Protein AF-A0A4Q3V5Z2-F1 (afdb_monomer_lite)

pLDDT: mean 83.84, std 14.68, range [46.62, 98.25]

Sequence (116 aa):
MDFTNFIPDPYEHRLIHHRIDGAERQGRRLDEELLRLEARIRALETANTALWSLLKTKLDVTDEELTEAIRHQSEPDEEPAERCPACDRLVLVKSNPNCSWCGLPLNRGPFGEPKD

Structure (mmCIF, N/CA/C/O backbone):
data_AF-A0A4Q3V5Z2-F1
#
_entry.id   AF-A0A4Q3V5Z2-F1
#
loop_
_atom_site.group_PDB
_atom_site.id
_atom_site.type_symbol
_atom_site.label_atom_id
_atom_site.label_alt_id
_atom_site.label_comp_id
_atom_site.label_asym_id
_atom_site.label_entity_id
_atom_site.label_seq_id
_atom_site.pdbx_PDB_ins_code
_atom_site.Cartn_x
_atom_site.Cartn_y
_atom_site.Cartn_z
_atom_site.occupancy
_atom_site.B_iso_or_equiv
_atom_site.auth_seq_id
_atom_site.auth_comp_id
_atom_site.auth_asym_id
_atom_site.auth_atom_id
_atom_site.pdbx_PDB_model_num
ATOM 1 N N . MET A 1 1 ? 53.349 1.142 -38.573 1.00 47.94 1 MET A N 1
ATOM 2 C CA . MET A 1 1 ? 52.340 0.763 -37.564 1.00 47.94 1 MET A CA 1
ATOM 3 C C . MET A 1 1 ? 51.352 1.909 -37.518 1.00 47.94 1 MET A C 1
ATOM 5 O O . MET A 1 1 ? 51.637 2.905 -36.867 1.00 47.94 1 MET A O 1
ATOM 9 N N . ASP A 1 2 ? 50.279 1.817 -38.304 1.00 46.62 2 ASP A N 1
ATOM 10 C CA . ASP A 1 2 ? 49.258 2.864 -38.382 1.00 46.62 2 ASP A CA 1
ATOM 11 C C . ASP A 1 2 ? 48.194 2.622 -37.312 1.00 46.62 2 ASP A C 1
ATOM 13 O O . ASP A 1 2 ? 47.482 1.622 -37.338 1.00 46.62 2 ASP A O 1
ATOM 17 N N . PHE A 1 3 ? 48.125 3.547 -36.356 1.00 55.38 3 PHE A N 1
ATOM 18 C CA . PHE A 1 3 ? 47.094 3.633 -35.316 1.00 55.38 3 PHE A CA 1
ATOM 19 C C . PHE A 1 3 ? 46.046 4.708 -35.641 1.00 55.38 3 PHE A C 1
ATOM 21 O O . PHE A 1 3 ? 45.310 5.160 -34.765 1.00 55.38 3 PHE A O 1
ATOM 28 N N . THR A 1 4 ? 45.984 5.168 -36.888 1.00 64.50 4 THR A N 1
ATOM 29 C CA . THR A 1 4 ? 45.082 6.242 -37.288 1.00 64.50 4 THR A CA 1
ATOM 30 C C . THR A 1 4 ? 43.823 5.668 -37.923 1.00 64.50 4 THR A C 1
ATOM 32 O O . THR A 1 4 ? 43.869 4.920 -38.896 1.00 64.50 4 THR A O 1
ATOM 35 N N . ASN A 1 5 ? 42.690 6.110 -37.376 1.00 55.84 5 ASN A N 1
ATOM 36 C CA . ASN A 1 5 ? 41.344 6.048 -37.949 1.00 55.84 5 ASN A CA 1
ATOM 37 C C . ASN A 1 5 ? 40.459 4.876 -37.511 1.00 55.84 5 ASN A C 1
ATOM 39 O O . ASN A 1 5 ? 39.744 4.293 -38.321 1.00 55.84 5 ASN A O 1
ATOM 43 N N . PHE A 1 6 ? 40.372 4.633 -36.201 1.00 58.41 6 PHE A N 1
ATOM 44 C CA . PHE A 1 6 ? 39.077 4.254 -35.633 1.00 58.41 6 PHE A CA 1
ATOM 45 C C . PHE A 1 6 ? 38.269 5.543 -35.430 1.00 58.41 6 PHE A C 1
ATOM 47 O O . PHE A 1 6 ? 38.263 6.124 -34.348 1.00 58.41 6 PHE A O 1
ATOM 54 N N . ILE A 1 7 ? 37.685 6.068 -36.509 1.00 61.97 7 ILE A N 1
ATOM 55 C CA . ILE A 1 7 ? 36.666 7.116 -36.401 1.00 61.97 7 ILE A CA 1
ATOM 56 C C . ILE A 1 7 ? 35.380 6.359 -36.053 1.00 61.97 7 ILE A C 1
ATOM 58 O O . ILE A 1 7 ? 34.879 5.654 -36.930 1.00 61.97 7 ILE A O 1
ATOM 62 N N . PRO A 1 8 ? 34.885 6.409 -34.799 1.00 60.50 8 PRO A N 1
ATOM 63 C CA . PRO A 1 8 ? 33.646 5.730 -34.453 1.00 60.50 8 PRO A CA 1
ATOM 64 C C . PRO A 1 8 ? 32.532 6.262 -35.351 1.00 60.50 8 PRO A C 1
ATOM 66 O O . PRO A 1 8 ? 32.422 7.474 -35.569 1.00 60.50 8 PRO A O 1
ATOM 69 N N . ASP A 1 9 ? 31.744 5.344 -35.900 1.00 70.19 9 ASP A N 1
ATOM 70 C CA . ASP A 1 9 ? 30.678 5.676 -36.829 1.00 70.19 9 ASP A CA 1
ATOM 71 C C . ASP A 1 9 ? 29.714 6.686 -36.156 1.00 70.19 9 ASP A C 1
ATOM 73 O O . ASP A 1 9 ? 29.151 6.399 -35.091 1.00 70.19 9 ASP A O 1
ATOM 77 N N . PRO A 1 10 ? 29.494 7.886 -36.734 1.00 69.69 10 PRO A N 1
ATOM 78 C CA . PRO A 1 10 ? 28.579 8.888 -36.184 1.00 69.69 10 PRO A CA 1
ATOM 79 C C . PRO A 1 10 ? 27.125 8.400 -36.035 1.00 69.69 10 PRO A C 1
ATOM 81 O O . PRO A 1 10 ? 26.318 9.085 -35.390 1.00 69.69 10 PRO A O 1
ATOM 84 N N . TYR A 1 11 ? 26.760 7.256 -36.621 1.00 70.81 11 TYR A N 1
ATOM 85 C CA . TYR A 1 11 ? 25.478 6.589 -36.388 1.00 70.81 11 TYR A CA 1
ATOM 86 C C . TYR A 1 11 ? 25.435 5.830 -35.054 1.00 70.81 11 TYR A C 1
ATOM 88 O O . TYR A 1 11 ? 24.429 5.918 -34.344 1.00 70.81 11 TYR A O 1
ATOM 96 N N . GLU A 1 12 ? 26.520 5.165 -34.652 1.00 74.19 12 GLU A N 1
ATOM 97 C CA . GLU A 1 12 ? 26.588 4.426 -33.383 1.00 74.19 12 GLU A CA 1
ATOM 98 C C . GLU A 1 12 ? 26.507 5.371 -32.182 1.00 74.19 12 GLU A C 1
ATOM 100 O O . GLU A 1 12 ? 25.756 5.125 -31.236 1.00 74.19 12 GLU A O 1
ATOM 105 N N . HIS A 1 13 ? 27.195 6.514 -32.251 1.00 74.81 13 HIS A N 1
ATOM 106 C CA . HIS A 1 13 ? 27.149 7.523 -31.194 1.00 74.81 13 HIS A CA 1
ATOM 107 C C . HIS A 1 13 ? 25.729 8.086 -31.004 1.00 74.81 13 HIS A C 1
ATOM 109 O O . HIS A 1 13 ? 25.244 8.192 -29.878 1.00 74.81 13 HIS A O 1
ATOM 115 N N . ARG A 1 14 ? 25.011 8.379 -32.099 1.00 79.88 14 ARG A N 1
ATOM 116 C CA . ARG A 1 14 ? 23.612 8.845 -32.041 1.00 79.88 14 ARG A CA 1
ATOM 117 C C . ARG A 1 14 ? 22.667 7.798 -31.459 1.00 79.88 14 ARG A C 1
ATOM 119 O O . ARG A 1 14 ? 21.771 8.153 -30.695 1.00 79.88 14 ARG A O 1
ATOM 126 N N . LEU A 1 15 ? 22.870 6.524 -31.792 1.00 85.00 15 LEU A N 1
ATOM 127 C CA . LEU A 1 15 ? 22.065 5.436 -31.243 1.00 85.00 15 LEU A CA 1
ATOM 128 C C . LEU A 1 15 ? 22.267 5.295 -29.729 1.00 85.00 15 LEU A C 1
ATOM 130 O O . LEU A 1 15 ? 21.297 5.091 -29.001 1.00 85.00 15 LEU A O 1
ATOM 134 N N . ILE A 1 16 ? 23.506 5.436 -29.250 1.00 86.81 16 ILE A N 1
ATOM 135 C CA . ILE A 1 16 ? 23.823 5.393 -27.818 1.00 86.81 16 ILE A CA 1
ATOM 136 C C . ILE A 1 16 ? 23.141 6.550 -27.081 1.00 86.81 16 ILE A C 1
ATOM 138 O O . ILE A 1 16 ? 22.428 6.291 -26.114 1.00 86.81 16 ILE A O 1
ATOM 142 N N . HIS A 1 17 ? 23.263 7.789 -27.570 1.00 86.69 17 HIS A N 1
ATOM 143 C CA . HIS A 1 17 ? 22.586 8.948 -26.966 1.00 86.69 17 HIS A CA 1
ATOM 144 C C . HIS A 1 17 ? 21.070 8.776 -26.927 1.00 86.69 17 HIS A C 1
ATOM 146 O O . HIS A 1 17 ? 20.462 8.937 -25.877 1.00 86.69 17 HIS A O 1
ATOM 152 N N . HIS A 1 18 ? 20.456 8.317 -28.021 1.00 88.81 18 HIS A N 1
ATOM 153 C CA . HIS A 1 18 ? 19.015 8.060 -28.042 1.00 88.81 18 HIS A CA 1
ATOM 154 C C . HIS A 1 18 ? 18.585 6.998 -27.014 1.00 88.81 18 HIS A C 1
ATOM 156 O O . HIS A 1 18 ? 17.515 7.109 -26.407 1.00 88.81 18 HIS A O 1
ATOM 162 N N . ARG A 1 19 ? 19.400 5.954 -26.806 1.00 91.75 19 ARG A N 1
ATOM 163 C CA . ARG A 1 19 ? 19.142 4.929 -25.783 1.00 91.75 19 ARG A CA 1
ATOM 164 C C . ARG A 1 19 ? 19.295 5.485 -24.370 1.00 91.75 19 ARG A C 1
ATOM 166 O O . ARG A 1 19 ? 18.461 5.155 -23.531 1.00 91.75 19 ARG A O 1
ATOM 173 N N . ILE A 1 20 ? 20.304 6.322 -24.124 1.00 93.56 20 ILE A N 1
ATOM 174 C CA . ILE A 1 20 ? 20.506 7.004 -22.837 1.00 93.56 20 ILE A CA 1
ATOM 175 C C . ILE A 1 20 ? 19.313 7.919 -22.552 1.00 93.56 20 ILE A C 1
ATOM 177 O O . ILE A 1 20 ? 18.652 7.745 -21.534 1.00 93.56 20 ILE A O 1
ATOM 181 N N . ASP A 1 21 ? 18.935 8.779 -23.497 1.00 93.75 21 ASP A N 1
ATOM 182 C CA . ASP A 1 21 ? 17.783 9.674 -23.356 1.00 93.75 21 ASP A CA 1
ATOM 183 C C . ASP A 1 21 ? 16.474 8.900 -23.128 1.00 93.75 21 ASP A C 1
ATOM 185 O O . ASP A 1 21 ? 15.590 9.323 -22.377 1.00 93.75 21 ASP A O 1
ATOM 189 N N . GLY A 1 22 ? 16.319 7.757 -23.806 1.00 93.69 22 GLY A N 1
ATOM 190 C CA . GLY A 1 22 ? 15.194 6.845 -23.616 1.00 93.69 22 GLY A CA 1
ATOM 191 C C . GLY A 1 22 ? 15.151 6.270 -22.202 1.00 93.69 22 GLY A C 1
ATOM 192 O O . GLY A 1 22 ? 14.096 6.309 -21.566 1.00 93.69 22 GLY A O 1
ATOM 193 N N . ALA A 1 23 ? 16.295 5.799 -21.702 1.00 94.12 23 ALA A N 1
ATOM 194 C CA . ALA A 1 23 ? 16.436 5.274 -20.350 1.00 94.12 23 ALA A CA 1
ATOM 195 C C . ALA A 1 23 ? 16.188 6.356 -19.289 1.00 94.12 23 ALA A C 1
ATOM 197 O O . ALA A 1 23 ? 15.458 6.107 -18.337 1.00 94.12 23 ALA A O 1
ATOM 198 N N . GLU A 1 24 ? 16.694 7.576 -19.478 1.00 95.62 24 GLU A N 1
ATOM 199 C CA . GLU A 1 24 ? 16.451 8.694 -18.560 1.00 95.62 24 GLU A CA 1
ATOM 200 C C . GLU A 1 24 ? 14.975 9.094 -18.502 1.00 95.62 24 GLU A C 1
ATOM 202 O O . GLU A 1 24 ? 14.431 9.342 -17.426 1.00 95.62 24 GLU A O 1
ATOM 207 N N . ARG A 1 25 ? 14.291 9.150 -19.654 1.00 95.81 25 ARG A N 1
ATOM 208 C CA . ARG A 1 25 ? 12.842 9.411 -19.689 1.00 95.81 25 ARG A CA 1
ATOM 209 C C . ARG A 1 25 ? 12.058 8.309 -18.989 1.00 95.81 25 ARG A C 1
ATOM 211 O O . ARG A 1 25 ? 11.083 8.614 -18.309 1.00 95.81 25 ARG A O 1
ATOM 218 N N . GLN A 1 26 ? 12.456 7.053 -19.174 1.00 96.00 26 GLN A N 1
ATOM 219 C CA . GLN A 1 26 ? 11.829 5.934 -18.483 1.00 96.00 26 GLN A CA 1
ATOM 220 C C . GLN A 1 26 ? 12.080 6.005 -16.973 1.00 96.00 26 GLN A C 1
ATOM 222 O O . GLN A 1 26 ? 11.130 5.842 -16.216 1.00 96.00 26 GLN A O 1
ATOM 227 N N . GLY A 1 27 ? 13.308 6.321 -16.550 1.00 97.06 27 GLY A N 1
ATOM 228 C CA . GLY A 1 27 ? 13.665 6.522 -15.144 1.00 97.06 27 GLY A CA 1
ATOM 229 C C . GLY A 1 27 ? 12.794 7.589 -14.488 1.00 97.06 27 GLY A C 1
ATOM 230 O O . GLY A 1 27 ? 12.080 7.288 -13.541 1.00 97.06 27 GLY A O 1
ATOM 231 N N . ARG A 1 28 ? 12.718 8.785 -15.088 1.00 97.12 28 ARG A N 1
ATOM 232 C CA . ARG A 1 28 ? 11.863 9.874 -14.581 1.00 97.12 28 ARG A CA 1
ATOM 233 C C . ARG A 1 28 ? 10.392 9.471 -14.444 1.00 97.12 28 ARG A C 1
ATOM 235 O O . ARG A 1 28 ? 9.762 9.803 -13.449 1.00 97.12 28 ARG A O 1
ATOM 242 N N . ARG A 1 29 ? 9.843 8.732 -15.416 1.00 97.06 29 ARG A N 1
ATOM 243 C CA . ARG A 1 29 ? 8.451 8.248 -15.349 1.00 97.06 29 ARG A CA 1
ATOM 244 C C . ARG A 1 29 ? 8.230 7.266 -14.202 1.00 97.06 29 ARG A C 1
ATOM 246 O O . ARG A 1 29 ? 7.193 7.331 -13.552 1.00 97.06 29 ARG A O 1
ATOM 253 N N . LEU A 1 30 ? 9.178 6.356 -13.978 1.00 97.12 30 LEU A N 1
ATOM 254 C CA . LEU A 1 30 ? 9.104 5.406 -12.870 1.00 97.12 30 LEU A CA 1
ATOM 255 C C . LEU A 1 30 ? 9.212 6.129 -11.526 1.00 97.12 30 LEU A C 1
ATOM 257 O O . LEU A 1 30 ? 8.430 5.831 -10.632 1.00 97.12 30 LEU A O 1
ATOM 261 N N . ASP A 1 31 ? 10.101 7.115 -11.409 1.00 98.00 31 ASP A N 1
ATOM 262 C CA . ASP A 1 31 ? 10.238 7.925 -10.196 1.00 98.00 31 ASP A CA 1
ATOM 263 C C . ASP A 1 31 ? 8.947 8.703 -9.888 1.00 98.00 31 ASP A C 1
ATOM 265 O O . ASP A 1 31 ? 8.467 8.704 -8.754 1.00 98.00 31 ASP A O 1
ATOM 269 N N . GLU A 1 32 ? 8.326 9.316 -10.900 1.00 98.00 32 GLU A N 1
ATOM 270 C CA . GLU A 1 32 ? 7.031 9.996 -10.761 1.00 98.00 32 GLU A CA 1
ATOM 271 C C . GLU A 1 32 ? 5.913 9.032 -10.333 1.00 98.00 32 GLU A C 1
ATOM 273 O O . GLU A 1 32 ? 5.086 9.361 -9.475 1.00 98.00 32 GLU A O 1
ATOM 278 N N . GLU A 1 33 ? 5.876 7.830 -10.913 1.00 97.50 33 GLU A N 1
ATOM 279 C CA . GLU A 1 33 ? 4.892 6.814 -10.551 1.00 97.50 33 GLU A CA 1
ATOM 280 C C . GLU A 1 33 ? 5.104 6.289 -9.127 1.00 97.50 33 GLU A C 1
ATOM 282 O O . GLU A 1 33 ? 4.127 6.158 -8.384 1.00 97.50 33 GLU A O 1
ATOM 287 N N . LEU A 1 34 ? 6.356 6.059 -8.723 1.00 98.12 34 LEU A N 1
ATOM 288 C CA . LEU A 1 34 ? 6.714 5.670 -7.361 1.00 98.12 34 LEU A CA 1
ATOM 289 C C . LEU A 1 34 ? 6.269 6.732 -6.357 1.00 98.12 34 LEU A C 1
ATOM 291 O O . LEU A 1 34 ? 5.533 6.405 -5.429 1.00 98.12 34 LEU A O 1
ATOM 295 N N . LEU A 1 35 ? 6.600 8.005 -6.587 1.00 98.19 35 LEU A N 1
ATOM 296 C CA . LEU A 1 35 ? 6.173 9.107 -5.717 1.00 98.19 35 LEU A CA 1
ATOM 297 C C . LEU A 1 35 ? 4.645 9.184 -5.594 1.00 98.19 35 LEU A C 1
ATOM 299 O O . LEU A 1 35 ? 4.106 9.393 -4.503 1.00 98.19 35 LEU A O 1
ATOM 303 N N . ARG A 1 36 ? 3.922 8.979 -6.700 1.00 98.25 36 ARG A N 1
ATOM 304 C CA . ARG A 1 36 ? 2.453 8.942 -6.695 1.00 98.25 36 ARG A CA 1
ATOM 305 C C . ARG A 1 36 ? 1.916 7.770 -5.872 1.00 98.25 36 ARG A C 1
ATOM 307 O O . ARG A 1 36 ? 0.948 7.940 -5.127 1.00 98.25 36 ARG A O 1
ATOM 314 N N . LEU A 1 37 ? 2.498 6.582 -6.028 1.00 97.88 37 LEU A N 1
ATOM 315 C CA . LEU A 1 37 ? 2.090 5.385 -5.293 1.00 97.88 37 LEU A CA 1
ATOM 316 C C . LEU A 1 37 ? 2.392 5.519 -3.799 1.00 97.88 37 LEU A C 1
ATOM 318 O O . LEU A 1 37 ? 1.512 5.238 -2.989 1.00 97.88 37 LEU A O 1
ATOM 322 N N . GLU A 1 38 ? 3.563 6.034 -3.431 1.00 98.25 38 GLU A N 1
ATOM 323 C CA . GLU A 1 38 ? 3.925 6.325 -2.041 1.00 98.25 38 GLU A CA 1
ATOM 324 C C . GLU A 1 38 ? 2.953 7.319 -1.398 1.00 98.25 38 GLU A C 1
ATOM 326 O O . GLU A 1 38 ? 2.468 7.086 -0.289 1.00 98.25 38 GLU A O 1
ATOM 331 N N . ALA A 1 39 ? 2.602 8.401 -2.100 1.00 97.81 39 ALA A N 1
ATOM 332 C CA . ALA A 1 39 ? 1.620 9.366 -1.611 1.00 97.81 39 ALA A CA 1
ATOM 333 C C . ALA A 1 39 ? 0.242 8.720 -1.388 1.00 97.81 39 ALA A C 1
ATOM 335 O O . ALA A 1 39 ? -0.420 8.986 -0.382 1.00 97.81 39 ALA A O 1
ATOM 336 N N . ARG A 1 40 ? -0.181 7.834 -2.299 1.00 97.81 40 ARG A N 1
ATOM 337 C CA . ARG A 1 40 ? -1.440 7.092 -2.167 1.00 97.81 40 ARG A CA 1
ATOM 338 C C . ARG A 1 40 ? -1.411 6.115 -0.990 1.00 97.81 40 ARG A C 1
ATOM 340 O O . ARG A 1 40 ? -2.407 6.032 -0.277 1.00 97.81 40 ARG A O 1
ATOM 347 N N . ILE A 1 41 ? -0.300 5.410 -0.775 1.00 98.19 41 ILE A N 1
ATOM 348 C CA . ILE A 1 41 ? -0.119 4.509 0.372 1.00 98.19 41 ILE A CA 1
ATOM 349 C C . ILE A 1 41 ? -0.242 5.299 1.676 1.00 98.19 41 ILE A C 1
ATOM 351 O O . ILE A 1 41 ? -1.092 4.964 2.495 1.00 98.19 41 ILE A O 1
ATOM 355 N N . ARG A 1 42 ? 0.481 6.418 1.821 1.00 98.06 42 ARG A N 1
ATOM 356 C CA . ARG A 1 42 ? 0.397 7.267 3.025 1.00 98.06 42 ARG A CA 1
ATOM 357 C C . ARG A 1 42 ? -1.018 7.781 3.290 1.00 98.06 42 ARG A C 1
ATOM 359 O O . ARG A 1 42 ? -1.458 7.843 4.439 1.00 98.06 42 ARG A O 1
ATOM 366 N N . ALA A 1 43 ? -1.749 8.149 2.237 1.00 97.88 43 ALA A N 1
ATOM 367 C CA . ALA A 1 43 ? -3.141 8.573 2.363 1.00 97.88 43 ALA A CA 1
ATOM 368 C C . ALA A 1 43 ? -4.042 7.431 2.868 1.00 97.88 43 ALA A C 1
ATOM 370 O O . ALA A 1 43 ? -4.873 7.652 3.750 1.00 97.88 43 ALA A O 1
ATOM 371 N N . LEU A 1 44 ? -3.855 6.212 2.351 1.00 97.75 44 LEU A N 1
ATOM 372 C CA . LEU A 1 44 ? -4.587 5.026 2.801 1.00 97.75 44 LEU A CA 1
ATOM 373 C C . LEU A 1 44 ? -4.236 4.643 4.242 1.00 97.75 44 LEU A C 1
ATOM 375 O O . LEU A 1 44 ? -5.139 4.350 5.018 1.00 97.75 44 LEU A O 1
ATOM 379 N N . GLU A 1 45 ? -2.963 4.702 4.628 1.00 98.00 45 GLU A N 1
ATOM 380 C CA . GLU A 1 45 ? -2.510 4.455 6.003 1.00 98.00 45 GLU A CA 1
ATOM 381 C C . GLU A 1 45 ? -3.117 5.464 6.985 1.00 98.00 45 GLU A C 1
ATOM 383 O O . GLU A 1 45 ? -3.610 5.090 8.051 1.00 98.00 45 GLU A O 1
ATOM 388 N N . THR A 1 46 ? -3.153 6.741 6.596 1.00 98.25 46 THR A N 1
ATOM 389 C CA . THR A 1 46 ? -3.777 7.807 7.392 1.00 98.25 46 THR A CA 1
ATOM 390 C C . THR A 1 46 ? -5.275 7.557 7.557 1.00 98.25 46 THR A C 1
ATOM 392 O O . THR A 1 46 ? -5.797 7.625 8.671 1.00 98.25 46 THR A O 1
ATOM 395 N N . ALA A 1 47 ? -5.972 7.230 6.465 1.00 97.38 47 ALA A N 1
ATOM 396 C CA . ALA A 1 47 ? -7.396 6.917 6.500 1.00 97.38 47 ALA A CA 1
ATOM 397 C C . ALA A 1 47 ? -7.685 5.684 7.369 1.00 97.38 47 ALA A C 1
ATOM 399 O O . ALA A 1 47 ? -8.600 5.716 8.187 1.00 97.38 47 ALA A O 1
ATOM 400 N N . ASN A 1 48 ? -6.879 4.627 7.245 1.00 95.88 48 ASN A N 1
ATOM 401 C CA . ASN A 1 48 ? -7.015 3.412 8.044 1.00 95.88 48 ASN A CA 1
ATOM 402 C C . ASN A 1 48 ? -6.813 3.707 9.540 1.00 95.88 48 ASN A C 1
ATOM 404 O O . ASN A 1 48 ? -7.657 3.365 10.362 1.00 95.88 48 ASN A O 1
ATOM 408 N N . THR A 1 49 ? -5.775 4.468 9.889 1.00 96.25 49 THR A N 1
ATOM 409 C CA . THR A 1 49 ? -5.513 4.884 11.278 1.00 96.25 49 THR A CA 1
ATOM 410 C C . THR A 1 49 ? -6.675 5.699 11.864 1.00 96.25 49 THR A C 1
ATOM 412 O O . THR A 1 49 ? -7.060 5.515 13.024 1.00 96.25 49 THR A O 1
ATOM 415 N N . ALA A 1 50 ? -7.273 6.587 11.064 1.00 97.00 50 ALA A N 1
ATOM 416 C CA . ALA A 1 50 ? -8.438 7.367 11.475 1.00 97.00 50 ALA A CA 1
ATOM 417 C C . ALA A 1 50 ? -9.679 6.485 11.689 1.00 97.00 50 ALA A C 1
ATOM 419 O O . ALA A 1 50 ? -10.369 6.638 12.699 1.00 97.00 50 ALA A O 1
ATOM 420 N N . LEU A 1 51 ? -9.939 5.536 10.782 1.00 94.62 51 LEU A N 1
ATOM 421 C CA . LEU A 1 51 ? -11.025 4.561 10.917 1.00 94.62 51 LEU A CA 1
ATOM 422 C C . LEU A 1 51 ? -10.847 3.696 12.166 1.00 94.62 51 LEU A C 1
ATOM 424 O O . LEU A 1 51 ? -11.799 3.515 12.923 1.00 94.62 51 LEU A O 1
ATOM 428 N N . TRP A 1 52 ? -9.625 3.236 12.425 1.00 92.25 52 TRP A N 1
ATOM 429 C CA . TRP A 1 52 ? -9.291 2.464 13.615 1.00 92.25 52 TRP A CA 1
ATOM 430 C C . TRP A 1 52 ? -9.582 3.235 14.903 1.00 92.25 52 TRP A C 1
ATOM 432 O O . TRP A 1 52 ? -10.252 2.748 15.812 1.00 92.25 52 TRP A O 1
ATOM 442 N N . SER A 1 53 ? -9.133 4.489 14.960 1.00 94.00 53 SER A N 1
ATOM 443 C CA . SER A 1 53 ? -9.357 5.371 16.110 1.00 94.00 53 SER A CA 1
ATOM 444 C C . SER A 1 53 ? -10.848 5.640 16.343 1.00 94.00 53 SER A C 1
ATOM 446 O O . SER A 1 53 ? -11.313 5.665 17.486 1.00 94.00 53 SER A O 1
ATOM 448 N N . LEU A 1 54 ? -11.611 5.807 15.258 1.00 95.50 54 LEU A N 1
ATOM 449 C CA . LEU A 1 54 ? -13.058 5.986 15.314 1.00 95.50 54 LEU A CA 1
ATOM 450 C C . LEU A 1 54 ? -13.763 4.732 15.846 1.00 95.50 54 LEU A C 1
ATOM 452 O O . LEU A 1 54 ? -14.632 4.858 16.707 1.00 95.50 54 LEU A O 1
ATOM 456 N N . LEU A 1 55 ? -13.379 3.543 15.370 1.00 92.88 55 LEU A 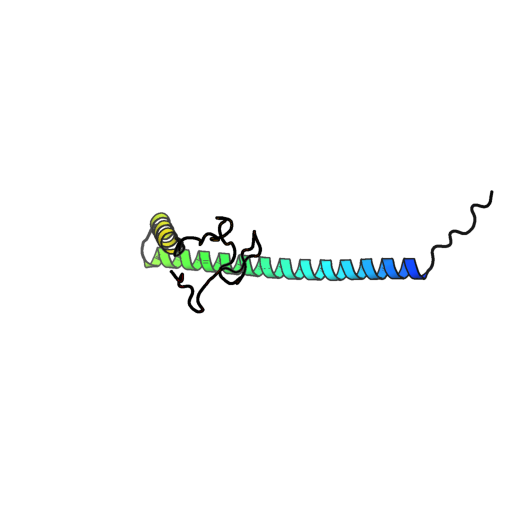N 1
ATOM 457 C CA . LEU A 1 55 ? -13.933 2.265 15.825 1.00 92.88 55 LEU A CA 1
ATOM 458 C C . LEU A 1 55 ? -13.707 2.061 17.321 1.00 92.88 55 LEU A C 1
ATOM 460 O O . LEU A 1 55 ? -14.674 1.821 18.041 1.00 92.88 55 LEU A O 1
ATOM 464 N N . LYS A 1 56 ? -12.474 2.266 17.802 1.00 93.19 56 LYS A N 1
ATOM 465 C CA . LYS A 1 56 ? -12.158 2.182 19.236 1.00 93.19 56 LYS A CA 1
ATOM 466 C C . LYS A 1 56 ? -13.022 3.109 20.072 1.00 93.19 56 LYS A C 1
ATOM 468 O O . LYS A 1 56 ? -13.632 2.691 21.045 1.00 93.19 56 LYS A O 1
ATOM 473 N N . THR A 1 57 ? -13.139 4.362 19.640 1.00 93.81 57 THR A N 1
ATOM 474 C CA . THR A 1 57 ? -13.908 5.375 20.374 1.00 93.81 57 THR A CA 1
ATOM 475 C C . THR A 1 57 ? -15.407 5.059 20.404 1.00 93.81 57 THR A C 1
ATOM 477 O O . THR A 1 57 ? -16.100 5.436 21.344 1.00 93.81 57 THR A O 1
ATOM 480 N N . LYS A 1 58 ? -15.942 4.417 19.359 1.00 95.44 58 LYS A N 1
ATOM 481 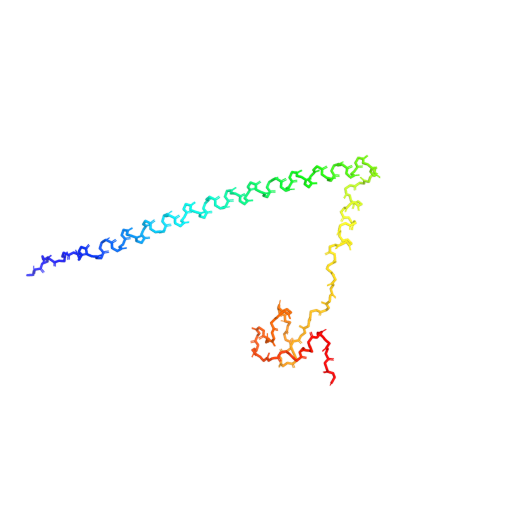C CA . LYS A 1 58 ? -17.377 4.118 19.247 1.00 95.44 58 LYS A CA 1
ATOM 482 C C . LYS A 1 58 ? -17.787 2.805 19.894 1.00 95.44 58 LYS A C 1
ATOM 484 O O . LYS A 1 58 ? -18.930 2.714 20.332 1.00 95.44 58 LYS A O 1
ATOM 489 N N . LEU A 1 59 ? -16.900 1.817 19.909 1.00 93.88 59 LEU A N 1
ATOM 490 C CA . LEU A 1 59 ? -17.200 0.468 20.384 1.00 93.88 59 LEU A CA 1
ATOM 491 C C . LEU A 1 59 ? -16.592 0.164 21.760 1.00 93.88 59 LEU A C 1
ATOM 493 O O . LEU A 1 59 ? -16.946 -0.860 22.328 1.00 93.88 59 LEU A O 1
ATOM 497 N N . ASP A 1 60 ? -15.735 1.045 22.290 1.00 94.00 60 ASP A N 1
ATOM 498 C CA . ASP A 1 60 ? -15.018 0.863 23.565 1.00 94.00 60 ASP A CA 1
ATOM 499 C C . ASP A 1 60 ? -14.219 -0.452 23.618 1.00 94.00 60 ASP A C 1
ATOM 501 O O . ASP A 1 60 ? -14.125 -1.116 24.645 1.00 94.00 60 ASP A O 1
ATOM 505 N N . VAL A 1 61 ? -13.667 -0.837 22.465 1.00 93.25 61 VAL A N 1
ATOM 506 C CA . VAL A 1 61 ? -12.876 -2.060 22.273 1.00 93.25 61 VAL A CA 1
ATOM 507 C C . VAL A 1 61 ? -11.384 -1.761 22.326 1.00 93.25 61 VAL A C 1
ATOM 509 O O . VAL A 1 61 ? -10.936 -0.674 21.930 1.00 93.25 61 VAL A O 1
ATOM 512 N N . THR A 1 62 ? -10.600 -2.737 22.779 1.00 92.38 62 THR A N 1
ATOM 513 C CA . THR A 1 62 ? -9.138 -2.615 22.825 1.00 92.38 62 THR A CA 1
ATOM 514 C C . THR A 1 62 ? -8.493 -2.908 21.468 1.00 92.38 62 THR A C 1
ATOM 516 O O . THR A 1 62 ? -9.121 -3.429 20.541 1.00 92.38 62 THR A O 1
ATOM 519 N N . ASP A 1 63 ? -7.212 -2.554 21.328 1.00 90.00 63 ASP A N 1
ATOM 520 C CA . ASP A 1 63 ? -6.447 -2.859 20.114 1.00 90.00 63 ASP A CA 1
ATOM 521 C C . ASP A 1 63 ? -6.305 -4.377 19.902 1.00 90.00 63 ASP A C 1
ATOM 523 O O . ASP A 1 63 ? -6.328 -4.846 18.763 1.00 90.00 63 ASP A O 1
ATOM 527 N N . GLU A 1 64 ? -6.214 -5.157 20.981 1.00 92.00 64 GLU A N 1
ATOM 528 C CA . GLU A 1 64 ? -6.129 -6.619 20.936 1.00 92.00 64 GLU A CA 1
ATOM 529 C C . GLU A 1 64 ? -7.411 -7.248 20.383 1.00 92.00 64 GLU A C 1
ATOM 531 O O . GLU A 1 64 ? -7.338 -8.117 19.516 1.00 92.00 64 GLU A O 1
ATOM 536 N N . GLU A 1 65 ? -8.581 -6.783 20.827 1.00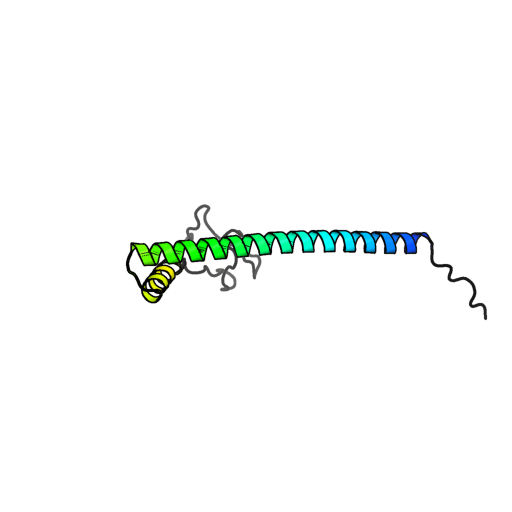 91.00 65 GLU A N 1
ATOM 537 C CA . GLU A 1 65 ? -9.880 -7.300 20.375 1.00 91.00 65 GLU A CA 1
ATOM 538 C C . GLU A 1 65 ? -10.115 -7.024 18.886 1.00 91.00 65 GLU A C 1
ATOM 540 O O . GLU A 1 65 ? -10.553 -7.902 18.140 1.00 91.00 65 GLU A O 1
ATOM 545 N N . LEU A 1 66 ? -9.770 -5.817 18.429 1.00 89.00 66 LEU A N 1
ATOM 546 C CA . LEU A 1 66 ? -9.817 -5.464 17.011 1.00 89.00 66 LEU A CA 1
ATOM 547 C C . LEU A 1 66 ? -8.825 -6.290 16.179 1.00 89.00 66 LEU A C 1
ATOM 549 O O . LEU A 1 66 ? -9.162 -6.730 15.079 1.00 89.00 66 LEU A O 1
ATOM 553 N N . THR A 1 67 ? -7.612 -6.511 16.691 1.00 89.06 67 THR A N 1
ATOM 554 C CA . THR A 1 67 ? -6.592 -7.318 16.006 1.00 89.06 67 THR A CA 1
ATOM 555 C C . THR A 1 67 ? -7.054 -8.765 15.852 1.00 89.06 67 THR A C 1
ATOM 557 O O . THR A 1 67 ? -6.918 -9.339 14.770 1.00 89.06 67 THR A O 1
ATOM 560 N N . GLU A 1 68 ? -7.655 -9.342 16.893 1.00 90.25 68 GLU A N 1
ATOM 561 C CA . GLU A 1 68 ? -8.187 -10.705 16.843 1.00 90.25 68 GLU A CA 1
ATOM 562 C C . GLU A 1 68 ? -9.381 -10.811 15.883 1.00 90.25 68 GLU A C 1
ATOM 564 O O . GLU A 1 68 ? -9.450 -11.739 15.077 1.00 90.25 68 GLU A O 1
ATOM 569 N N . ALA A 1 69 ? -10.277 -9.818 15.867 1.00 87.31 69 ALA A N 1
ATOM 570 C CA . ALA A 1 69 ? -11.382 -9.772 14.909 1.00 87.31 69 ALA A CA 1
ATOM 571 C C . ALA A 1 69 ? -10.895 -9.724 13.449 1.00 87.31 69 ALA A C 1
ATOM 573 O O . ALA A 1 69 ? -11.466 -10.380 12.575 1.00 87.31 69 ALA A O 1
ATOM 574 N N . ILE A 1 70 ? -9.819 -8.981 13.176 1.00 86.44 70 ILE A N 1
ATOM 575 C CA . ILE A 1 70 ? -9.204 -8.942 11.845 1.00 86.44 70 ILE A CA 1
ATOM 576 C C . ILE A 1 70 ? -8.538 -10.256 11.508 1.00 86.44 70 ILE A C 1
ATOM 578 O O . ILE A 1 70 ? -8.672 -10.713 10.377 1.00 86.44 70 ILE A O 1
ATOM 582 N N . ARG A 1 71 ? -7.846 -10.879 12.461 1.00 84.44 71 ARG A N 1
ATOM 583 C CA . ARG A 1 71 ? -7.248 -12.195 12.258 1.00 84.44 71 ARG A CA 1
ATOM 584 C C . ARG A 1 71 ? -8.308 -13.219 11.857 1.00 84.44 71 ARG A C 1
ATOM 586 O O . ARG A 1 71 ? -8.100 -13.916 10.874 1.00 84.44 71 ARG A O 1
ATOM 593 N N . HIS A 1 72 ? -9.460 -13.224 12.525 1.00 82.25 72 HIS A N 1
ATOM 594 C CA . HIS A 1 72 ? -10.588 -14.087 12.171 1.00 82.25 72 HIS A CA 1
ATOM 595 C C . HIS A 1 72 ? -11.177 -13.819 10.777 1.00 82.25 72 HIS A C 1
ATOM 597 O O . HIS A 1 72 ? -11.681 -14.745 10.155 1.00 82.25 72 HIS A O 1
ATOM 603 N N . GLN A 1 73 ? -11.123 -12.584 10.266 1.00 79.12 73 GLN A N 1
ATOM 604 C CA . GLN A 1 73 ? -11.533 -12.277 8.884 1.00 79.12 73 GLN A CA 1
ATOM 605 C C . GLN A 1 73 ? -10.427 -12.499 7.846 1.00 79.12 73 GLN A C 1
ATOM 607 O O . GLN A 1 73 ? -10.716 -12.622 6.660 1.00 79.12 73 GLN A O 1
ATOM 612 N N . SER A 1 74 ? -9.167 -12.466 8.279 1.00 67.31 74 SER A N 1
ATOM 613 C CA . SER A 1 74 ? -7.987 -12.577 7.418 1.00 67.31 74 SER A CA 1
ATOM 614 C C . SER A 1 74 ? -7.498 -14.007 7.280 1.00 67.31 74 SER A C 1
ATOM 616 O O . SER A 1 74 ? -6.562 -14.232 6.515 1.00 67.31 74 SER A O 1
ATOM 618 N N . GLU A 1 75 ? -8.100 -14.962 7.995 1.00 63.66 75 GLU A N 1
ATOM 619 C CA . GLU A 1 75 ? -8.053 -16.350 7.565 1.00 63.66 75 GLU A CA 1
ATOM 620 C C . GLU A 1 75 ? -8.645 -16.358 6.153 1.00 63.66 75 GLU A C 1
ATOM 622 O O . GLU A 1 75 ? -9.831 -16.057 5.990 1.00 63.66 75 GLU A O 1
ATOM 627 N N . PRO A 1 76 ? -7.822 -16.570 5.107 1.00 59.31 76 PRO A N 1
ATOM 628 C CA . PRO A 1 76 ? -8.387 -16.749 3.787 1.00 59.31 76 PRO A CA 1
ATOM 629 C C . PRO A 1 76 ? -9.395 -17.889 3.913 1.00 59.31 76 PRO A C 1
ATOM 631 O O . PRO A 1 76 ? -9.174 -18.808 4.704 1.00 59.31 76 PRO A O 1
ATOM 634 N N . ASP A 1 77 ? -10.471 -17.860 3.129 1.00 57.75 77 ASP A N 1
ATOM 635 C CA . ASP A 1 77 ? -11.138 -19.108 2.785 1.00 57.75 77 ASP A CA 1
ATOM 636 C C . ASP A 1 77 ? -10.031 -20.015 2.225 1.00 57.75 77 ASP A C 1
ATOM 638 O O . ASP A 1 77 ? -9.618 -19.880 1.068 1.00 57.75 77 ASP A O 1
ATOM 642 N N . GLU A 1 78 ? -9.446 -20.853 3.088 1.00 61.59 78 GLU A N 1
ATOM 643 C CA . GLU A 1 78 ? -8.448 -21.853 2.754 1.00 61.59 78 GLU A CA 1
ATOM 644 C C . GLU A 1 78 ? -9.198 -22.930 1.981 1.00 61.59 78 GLU A C 1
ATOM 646 O O . GLU A 1 78 ? -9.388 -24.056 2.433 1.00 61.59 78 GLU A O 1
ATOM 651 N N . GLU A 1 79 ? -9.665 -22.588 0.782 1.00 66.25 79 GLU A N 1
ATOM 652 C CA . GLU A 1 79 ? -9.931 -23.596 -0.215 1.00 66.25 79 GLU A CA 1
ATOM 653 C C . GLU A 1 79 ? -8.611 -24.353 -0.380 1.00 66.25 79 GLU A C 1
ATOM 655 O O . GLU A 1 79 ? -7.610 -23.739 -0.786 1.00 66.25 79 GLU A O 1
ATOM 660 N N . PRO A 1 80 ? -8.574 -25.651 -0.028 1.00 66.25 80 PRO A N 1
ATOM 661 C CA . PRO A 1 80 ? -7.343 -26.415 0.017 1.00 66.25 80 PRO A CA 1
ATOM 662 C C . PRO A 1 80 ? -6.633 -26.272 -1.324 1.00 66.25 80 PRO A C 1
ATOM 664 O O . PRO A 1 80 ? -7.219 -26.495 -2.385 1.00 66.25 80 PRO A O 1
ATOM 667 N N . ALA A 1 81 ? -5.373 -25.839 -1.284 1.00 75.44 81 ALA A N 1
ATOM 668 C CA . ALA A 1 81 ? -4.607 -25.611 -2.495 1.00 75.44 81 ALA A CA 1
ATOM 669 C C . ALA A 1 81 ? -4.523 -26.919 -3.300 1.00 75.44 81 ALA A C 1
ATOM 671 O O . ALA A 1 81 ? -3.913 -27.899 -2.866 1.00 75.44 81 ALA A O 1
ATOM 672 N N . GLU A 1 82 ? -5.165 -26.937 -4.470 1.00 83.94 82 GLU A N 1
ATOM 673 C CA . GLU A 1 82 ? -5.229 -28.115 -5.331 1.00 83.94 82 GLU A CA 1
ATOM 674 C C . GLU A 1 82 ? -3.823 -28.578 -5.743 1.00 83.94 82 GLU A C 1
ATOM 676 O O . GLU A 1 82 ? -2.951 -27.779 -6.114 1.00 83.94 82 GLU A O 1
ATOM 681 N N . ARG A 1 83 ? -3.612 -29.896 -5.721 1.00 87.81 83 ARG A N 1
ATOM 682 C CA . ARG A 1 83 ? -2.394 -30.542 -6.221 1.00 87.81 83 ARG A CA 1
ATOM 683 C C . ARG A 1 83 ? -2.607 -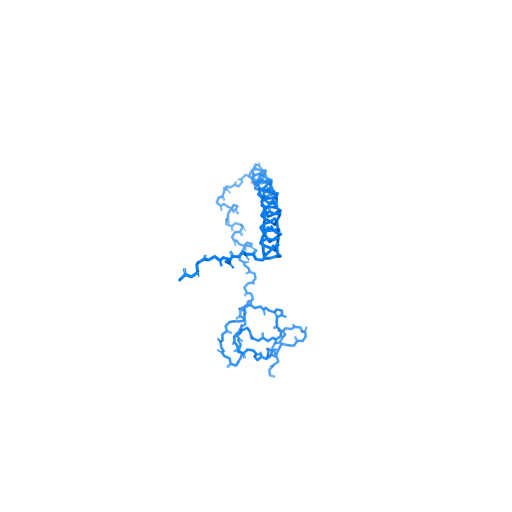31.027 -7.646 1.00 87.81 83 ARG A C 1
ATOM 685 O O . ARG A 1 83 ? -3.680 -31.496 -8.010 1.00 87.81 83 ARG A O 1
ATOM 692 N N . CYS A 1 84 ? -1.570 -30.926 -8.469 1.00 89.06 84 CYS A N 1
ATOM 693 C CA . CYS A 1 84 ? -1.616 -31.460 -9.822 1.00 89.06 84 CYS A CA 1
ATOM 694 C C . CYS A 1 84 ? -1.650 -33.000 -9.788 1.00 89.06 84 CYS A C 1
ATOM 696 O O . CYS A 1 84 ? -0.722 -33.591 -9.240 1.00 89.06 84 CYS A O 1
ATOM 698 N N . PRO A 1 85 ? -2.612 -33.673 -10.445 1.00 88.75 85 PRO A N 1
ATOM 699 C CA . PRO A 1 85 ? -2.705 -35.138 -10.426 1.00 88.75 85 PRO A CA 1
ATOM 700 C C . PRO A 1 85 ? -1.536 -35.837 -11.138 1.00 88.75 85 PRO A C 1
ATOM 702 O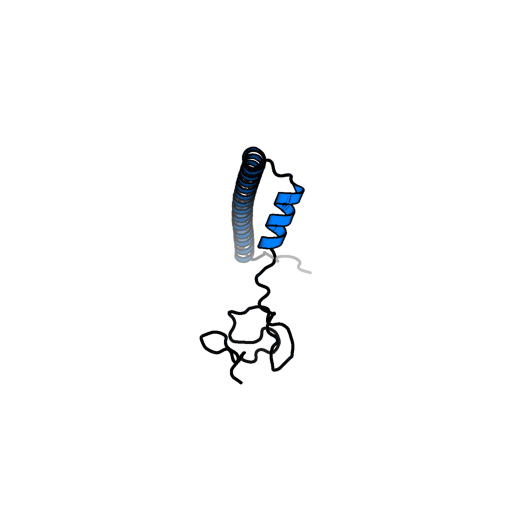 O . PRO A 1 85 ? -1.292 -37.017 -10.916 1.00 88.75 85 PRO A O 1
ATOM 705 N N . ALA A 1 86 ? -0.801 -35.124 -11.999 1.00 90.50 86 ALA A N 1
ATOM 706 C CA . ALA A 1 86 ? 0.314 -35.693 -12.752 1.00 90.50 86 ALA A CA 1
ATOM 707 C C . ALA A 1 86 ? 1.671 -35.576 -12.043 1.00 90.50 86 ALA A C 1
ATOM 709 O O . ALA A 1 86 ? 2.538 -36.421 -12.244 1.00 90.50 86 ALA A O 1
ATOM 710 N N . CYS A 1 87 ? 1.894 -34.510 -11.267 1.00 92.62 87 CYS A N 1
ATOM 711 C CA . CYS A 1 87 ? 3.199 -34.236 -10.649 1.00 92.62 87 CYS A CA 1
ATOM 712 C C . CYS A 1 87 ? 3.150 -33.992 -9.135 1.00 92.62 87 CYS A C 1
ATOM 714 O O . CYS A 1 87 ? 4.193 -33.733 -8.541 1.00 92.62 87 CYS A O 1
ATOM 716 N N . ASP A 1 88 ? 1.958 -34.034 -8.535 1.00 90.25 88 ASP A N 1
ATOM 717 C CA . ASP A 1 88 ? 1.674 -33.863 -7.103 1.00 90.25 88 ASP A CA 1
ATOM 718 C C . ASP A 1 88 ? 2.156 -32.534 -6.476 1.00 90.25 88 ASP A C 1
ATOM 720 O O . ASP A 1 88 ? 2.216 -32.361 -5.258 1.00 90.25 88 ASP A O 1
ATOM 724 N N . ARG A 1 89 ? 2.484 -31.538 -7.308 1.00 90.50 89 ARG A N 1
ATOM 725 C CA . ARG A 1 89 ? 2.854 -30.189 -6.853 1.00 90.50 89 ARG A CA 1
ATOM 726 C C . ARG A 1 89 ? 1.630 -29.292 -6.712 1.00 90.50 89 ARG A C 1
ATOM 728 O O . ARG A 1 89 ? 0.674 -29.412 -7.478 1.00 90.50 89 ARG A O 1
ATOM 735 N N . LEU A 1 90 ? 1.709 -28.346 -5.778 1.00 90.12 90 LEU A N 1
ATOM 736 C CA . LEU A 1 90 ? 0.683 -27.326 -5.560 1.00 90.12 90 LEU A CA 1
ATOM 737 C C . LEU A 1 90 ? 0.526 -26.428 -6.790 1.00 90.12 90 LEU A C 1
ATOM 739 O O . LEU A 1 90 ? 1.513 -25.926 -7.346 1.00 90.12 90 LEU A O 1
ATOM 743 N N . VAL A 1 91 ? -0.721 -26.222 -7.209 1.00 88.00 91 VAL A N 1
ATOM 744 C CA . VAL A 1 91 ? -1.055 -25.333 -8.319 1.00 88.00 91 VAL A CA 1
ATOM 745 C C . VAL A 1 91 ? -1.046 -23.888 -7.827 1.00 88.00 91 VAL A C 1
ATOM 747 O O . VAL A 1 91 ? -1.855 -23.499 -6.995 1.00 88.00 91 VAL A O 1
ATOM 750 N N . LEU A 1 92 ? -0.137 -23.079 -8.377 1.00 83.81 92 LEU A N 1
ATOM 751 C CA . LEU A 1 92 ? 0.050 -21.680 -7.969 1.00 83.81 92 LEU A CA 1
ATOM 752 C C . LEU A 1 92 ? -1.077 -20.753 -8.447 1.00 83.81 92 LEU A C 1
ATOM 754 O O . LEU A 1 92 ? -1.328 -19.722 -7.833 1.00 83.81 92 LEU A O 1
ATOM 758 N N . VAL A 1 93 ? -1.735 -21.091 -9.561 1.00 79.69 93 VAL A N 1
ATOM 759 C CA . VAL A 1 93 ? -2.727 -20.226 -10.214 1.00 79.69 93 VAL A CA 1
ATOM 760 C C . VAL A 1 93 ? -3.97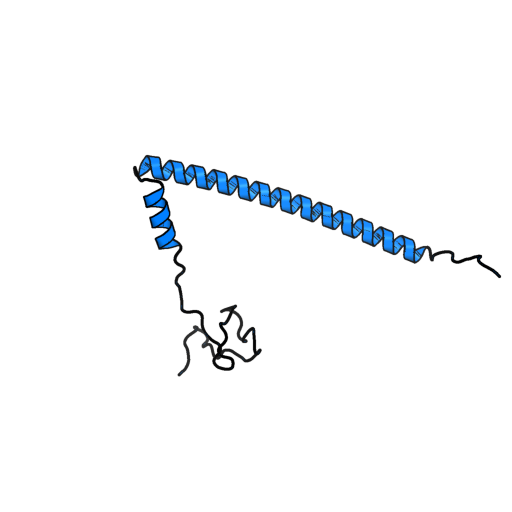8 -21.033 -10.560 1.00 79.69 93 VAL A C 1
ATOM 762 O O . VAL A 1 93 ? -3.956 -21.885 -11.450 1.00 79.69 93 VAL A O 1
ATOM 765 N N . LYS A 1 94 ? -5.093 -20.749 -9.873 1.00 75.75 94 LYS A N 1
ATOM 766 C CA . LYS A 1 94 ? -6.391 -21.412 -10.112 1.00 75.75 94 LYS A CA 1
ATOM 767 C C . LYS A 1 94 ? -6.978 -21.107 -11.501 1.00 75.75 94 LYS A C 1
ATOM 769 O O . LYS A 1 94 ? -7.670 -21.940 -12.072 1.00 75.75 94 LYS A O 1
ATOM 774 N N . SER A 1 95 ? -6.652 -19.957 -12.090 1.00 81.06 95 SER A N 1
ATOM 775 C CA . SER A 1 95 ? -7.155 -19.556 -13.413 1.00 81.06 95 SER A CA 1
ATOM 776 C C . SER A 1 95 ? -6.416 -20.184 -14.602 1.00 81.06 95 SER A C 1
ATOM 778 O O . SER A 1 95 ? -6.893 -20.075 -15.729 1.00 81.06 95 SER A O 1
ATOM 780 N N . ASN A 1 96 ? -5.263 -20.832 -14.394 1.00 83.19 96 ASN A N 1
ATOM 781 C CA . ASN A 1 96 ? -4.520 -21.450 -15.489 1.00 83.19 96 ASN A CA 1
ATOM 782 C C . ASN A 1 96 ? -5.080 -22.858 -15.774 1.00 83.19 96 ASN A C 1
ATOM 784 O O . ASN A 1 96 ? -5.141 -23.668 -14.843 1.00 83.19 96 ASN A O 1
ATOM 788 N N . PRO A 1 97 ? -5.462 -23.184 -17.025 1.00 87.38 97 PRO A N 1
ATOM 789 C CA . PRO A 1 97 ? -5.895 -24.533 -17.383 1.00 87.38 97 PRO A CA 1
ATOM 790 C C . PRO A 1 97 ? -4.762 -25.562 -17.309 1.00 87.38 97 PRO A C 1
ATOM 792 O O . PRO A 1 97 ? -5.042 -26.752 -17.280 1.00 87.38 97 PRO A O 1
ATOM 795 N N . ASN A 1 98 ? -3.496 -25.134 -17.263 1.00 90.69 98 ASN A N 1
ATOM 796 C CA . ASN A 1 98 ? -2.334 -26.016 -17.224 1.00 90.69 98 ASN A CA 1
ATOM 797 C C . ASN A 1 98 ? -1.566 -25.884 -15.904 1.00 90.69 98 ASN A C 1
ATOM 799 O O . ASN A 1 98 ? -1.485 -24.813 -15.299 1.00 90.69 98 ASN A O 1
ATOM 803 N N . CYS A 1 99 ? -0.931 -26.976 -15.478 1.00 90.62 99 CYS A N 1
ATOM 804 C CA . CYS A 1 99 ? -0.044 -26.972 -14.325 1.00 90.62 99 CYS A CA 1
ATOM 805 C C . CYS A 1 99 ? 1.191 -26.100 -14.592 1.00 90.62 99 CYS A C 1
ATOM 807 O O . CYS A 1 99 ? 1.930 -26.341 -15.545 1.00 90.62 99 CYS A O 1
ATOM 809 N N . SER A 1 100 ? 1.486 -25.158 -13.692 1.00 92.38 100 SER A N 1
ATOM 810 C CA . SER A 1 100 ? 2.683 -24.304 -13.764 1.00 92.38 100 SER A CA 1
ATOM 811 C C . SER A 1 100 ? 4.010 -25.073 -13.694 1.00 92.38 100 SER A C 1
ATOM 813 O O . SER A 1 100 ? 5.051 -24.510 -14.013 1.00 92.38 100 SER A O 1
ATOM 815 N N . TRP A 1 101 ? 3.983 -26.339 -13.263 1.00 92.56 101 TRP A N 1
ATOM 816 C CA . TRP A 1 101 ? 5.179 -27.158 -13.069 1.00 92.56 101 TRP A CA 1
ATOM 817 C C . TRP A 1 101 ? 5.424 -28.154 -14.199 1.00 92.56 101 TRP A C 1
ATOM 819 O O . TRP A 1 101 ? 6.530 -28.211 -14.723 1.00 92.56 101 TRP A O 1
ATOM 829 N N . CYS A 1 102 ? 4.422 -28.963 -14.557 1.00 93.25 102 CYS A N 1
ATOM 830 C CA . CYS A 1 102 ? 4.571 -30.004 -15.581 1.00 93.25 102 CYS A CA 1
ATOM 831 C C . CYS A 1 102 ? 3.930 -29.642 -16.928 1.00 93.25 102 CYS A C 1
ATOM 833 O O . CYS A 1 102 ? 4.099 -30.384 -17.889 1.00 93.25 102 CYS A O 1
ATOM 835 N N . GLY A 1 103 ? 3.178 -28.539 -17.009 1.00 91.94 103 GLY A N 1
ATOM 836 C CA . GLY A 1 103 ? 2.511 -28.090 -18.235 1.00 91.94 103 GLY A CA 1
ATOM 837 C C . GLY A 1 103 ? 1.286 -28.909 -18.655 1.00 91.94 103 GLY A C 1
ATOM 838 O O . GLY A 1 103 ? 0.614 -28.521 -19.606 1.00 91.94 103 GLY A O 1
ATOM 839 N N . LEU A 1 104 ? 0.968 -30.010 -17.964 1.00 91.50 104 LEU A N 1
ATOM 840 C CA . LEU A 1 104 ? -0.210 -30.831 -18.258 1.00 91.50 104 LEU A CA 1
ATOM 841 C C . LEU A 1 104 ? -1.511 -30.093 -17.905 1.00 91.50 104 LEU A C 1
ATOM 843 O O . LEU A 1 104 ? -1.533 -29.351 -16.914 1.00 91.50 104 LEU A O 1
ATOM 847 N N . PRO A 1 105 ? -2.592 -30.313 -18.675 1.00 89.50 105 PRO A N 1
ATOM 848 C CA . PRO A 1 105 ? -3.884 -29.712 -18.397 1.00 89.50 105 PRO A CA 1
ATOM 849 C C . PRO A 1 105 ? -4.428 -30.232 -17.066 1.00 89.50 105 PRO A C 1
ATOM 851 O O . PRO A 1 105 ? -4.438 -31.433 -16.790 1.00 89.50 105 PRO A O 1
ATOM 854 N N . LEU A 1 106 ? -4.872 -29.306 -16.229 1.00 86.19 106 LEU A N 1
ATOM 855 C CA . LEU A 1 106 ? -5.618 -29.592 -15.018 1.00 86.19 106 LEU A CA 1
ATOM 856 C C . LEU A 1 106 ? -7.050 -29.890 -15.464 1.00 86.19 106 LEU A C 1
ATOM 858 O O . LEU A 1 106 ? -7.685 -29.048 -16.096 1.00 86.19 106 LEU A O 1
ATOM 862 N N . ASN A 1 107 ? -7.543 -31.099 -15.189 1.00 74.62 107 ASN A N 1
ATOM 863 C CA . ASN A 1 107 ? -8.882 -31.544 -15.583 1.00 74.62 107 ASN A CA 1
ATOM 864 C C . ASN A 1 107 ? -9.949 -30.878 -14.692 1.00 74.62 107 ASN A C 1
ATOM 866 O O . ASN A 1 107 ? -10.628 -31.534 -13.911 1.00 74.62 107 ASN A O 1
ATOM 870 N N . ARG A 1 108 ? -10.029 -29.546 -14.754 1.00 68.06 108 ARG A N 1
ATOM 871 C CA . ARG A 1 108 ? -11.002 -28.732 -14.032 1.00 68.06 108 ARG A CA 1
ATOM 872 C C . ARG A 1 108 ? -12.262 -28.655 -14.883 1.00 68.06 108 ARG A C 1
ATOM 874 O O . ARG A 1 108 ? -12.201 -28.251 -16.046 1.00 68.06 108 ARG A O 1
ATOM 881 N N . GLY A 1 109 ? -13.407 -29.053 -14.327 1.00 60.25 109 GLY A N 1
ATOM 882 C CA . GLY A 1 109 ? -14.691 -28.756 -14.954 1.00 60.25 109 GLY A CA 1
ATOM 883 C C . GLY A 1 109 ? -14.861 -27.239 -15.155 1.00 60.25 109 GLY A C 1
ATOM 884 O O . GLY A 1 109 ? -14.185 -26.454 -14.489 1.00 60.25 109 GLY A O 1
ATOM 885 N N . PRO A 1 110 ? -15.788 -26.789 -16.020 1.00 57.19 110 PRO A N 1
ATOM 886 C CA . PRO A 1 110 ? -16.076 -25.361 -16.214 1.00 57.19 110 PRO A CA 1
ATOM 887 C C . PRO A 1 110 ? -16.491 -24.625 -14.923 1.00 57.19 110 PRO A C 1
ATOM 889 O O . PRO A 1 110 ? -16.511 -23.399 -14.907 1.00 57.19 110 PRO A O 1
ATOM 892 N N . PHE A 1 111 ? -16.779 -25.369 -13.849 1.00 58.97 111 PHE A N 1
ATOM 893 C CA . PHE A 1 111 ? -17.152 -24.874 -12.524 1.00 58.97 111 PHE A CA 1
ATOM 894 C C . PHE A 1 111 ? -16.213 -25.342 -11.395 1.00 58.97 111 PHE A C 1
ATOM 896 O O . PHE A 1 111 ? -16.588 -25.285 -10.234 1.00 58.97 111 PHE A O 1
ATOM 903 N N . GLY A 1 112 ? -14.998 -25.811 -11.709 1.00 56.34 112 GLY A N 1
ATOM 904 C CA . GLY A 1 112 ? -13.996 -26.160 -10.688 1.00 56.34 112 GLY A CA 1
ATOM 905 C C . GLY A 1 112 ? -14.235 -27.473 -9.934 1.00 56.34 112 GLY A C 1
ATOM 906 O O . GLY A 1 112 ? -13.439 -27.817 -9.071 1.00 56.34 112 GLY A O 1
ATOM 907 N N . GLU A 1 113 ? -15.270 -28.243 -10.268 1.00 54.31 113 GLU A N 1
ATOM 908 C CA . GLU A 1 113 ? -15.479 -29.549 -9.638 1.00 54.31 113 GLU A CA 1
ATOM 909 C C . GLU A 1 113 ? -14.507 -30.603 -10.205 1.00 54.31 113 GLU A C 1
ATOM 911 O O . GLU A 1 113 ? -14.332 -30.685 -11.434 1.00 54.31 113 GLU A O 1
ATOM 916 N N . PRO A 1 114 ? -13.872 -31.418 -9.340 1.00 52.53 114 PRO A N 1
ATOM 917 C CA . PRO A 1 114 ? -13.127 -32.586 -9.780 1.00 52.53 114 PRO A CA 1
ATOM 918 C C . PRO A 1 114 ? -14.106 -33.590 -10.401 1.00 52.53 114 PRO A C 1
ATOM 920 O O . PRO A 1 114 ? -15.093 -33.976 -9.782 1.00 52.53 114 PRO A O 1
ATOM 923 N N . LYS A 1 115 ? -13.849 -34.002 -11.646 1.00 50.69 115 LYS A N 1
ATOM 924 C CA . LYS A 1 115 ? -14.513 -35.176 -12.223 1.00 50.69 115 LYS A CA 1
ATOM 925 C C . LYS A 1 115 ? -13.838 -36.426 -11.665 1.00 50.69 115 LYS A C 1
ATOM 927 O O . LYS A 1 115 ? -12.649 -36.609 -11.928 1.00 50.69 115 LYS A O 1
ATOM 932 N N . ASP A 1 116 ? -14.605 -37.226 -10.925 1.00 53.09 116 ASP A N 1
ATOM 933 C CA . ASP A 1 116 ? -14.277 -38.618 -10.583 1.00 53.09 116 ASP A CA 1
ATOM 934 C C . ASP A 1 116 ? -13.964 -39.461 -11.834 1.00 53.09 116 ASP A C 1
ATOM 936 O O . ASP A 1 116 ? -14.615 -39.243 -12.891 1.00 53.09 116 ASP A O 1
#

Foldseek 3Di:
DDPDDPPPDPVVVVVVVVVVVVVVVVVVVVVVVVVVVVVVVVVVVVVVVVVVVVCCVVVVDDPVVVVVVVVVVPPPPCPPQDAAPVPRDGAPDPPDQARPPPRHGRPADPPRDDDD

Radius of gyration: 28.18 Å; chains: 1; bounding box: 70×49×62 Å

Secondary structure (DSSP, 8-state):
---------HHHHHHHHHHHHHHHHHHHHHHHHHHHHHHHHHHHHHHHHHHHHHHHHHH---HHHHHHHHHHHHS------PBPTTT-PBPS-TT-SB-TTT-PBP-B-TTSPBP-